Protein AF-A0AAP0IA50-F1 (afdb_monomer_lite)

Structure (mmCIF, N/CA/C/O backbone):
data_AF-A0AAP0IA50-F1
#
_entry.id   AF-A0AAP0IA50-F1
#
loop_
_atom_site.group_PDB
_atom_site.id
_atom_site.type_symbol
_atom_site.label_atom_id
_atom_site.label_alt_id
_atom_site.label_comp_id
_atom_site.label_asym_id
_atom_site.label_entity_id
_atom_site.label_seq_id
_atom_site.pdbx_PDB_ins_code
_atom_site.Cartn_x
_atom_site.Cartn_y
_atom_site.Cartn_z
_atom_site.occupancy
_atom_site.B_iso_or_equiv
_atom_site.auth_seq_id
_atom_site.auth_comp_id
_atom_site.auth_asym_id
_atom_site.auth_atom_id
_atom_site.pdbx_PDB_model_num
ATOM 1 N N . MET A 1 1 ? 3.696 -2.512 23.401 1.00 35.31 1 MET A N 1
ATOM 2 C CA . MET A 1 1 ? 2.647 -2.656 22.369 1.00 35.31 1 MET A CA 1
ATOM 3 C C . MET A 1 1 ? 3.021 -3.856 21.507 1.00 35.31 1 MET A C 1
ATOM 5 O O . MET A 1 1 ? 4.031 -3.794 20.818 1.00 35.31 1 MET A O 1
ATOM 9 N N . GLN A 1 2 ? 2.330 -4.989 21.651 1.00 29.06 2 GLN A N 1
ATOM 10 C CA . GLN A 1 2 ? 2.614 -6.198 20.868 1.00 29.06 2 GLN A CA 1
ATOM 11 C C . GLN A 1 2 ? 1.974 -6.053 19.484 1.00 29.06 2 GLN A C 1
ATOM 13 O O . GLN A 1 2 ? 0.764 -5.878 19.377 1.00 29.06 2 GLN A O 1
ATOM 18 N N . CYS A 1 3 ? 2.788 -6.104 18.428 1.00 36.91 3 CYS A N 1
ATOM 19 C CA . CYS A 1 3 ? 2.286 -6.282 17.071 1.00 36.91 3 CYS A CA 1
ATOM 20 C C . CYS A 1 3 ? 1.785 -7.727 16.967 1.00 36.91 3 CYS A C 1
ATOM 22 O O . CYS A 1 3 ? 2.592 -8.645 16.810 1.00 36.91 3 CYS A O 1
ATOM 24 N N . ASN A 1 4 ? 0.475 -7.938 17.113 1.00 44.03 4 ASN A N 1
ATOM 25 C CA . ASN A 1 4 ? -0.137 -9.219 16.786 1.00 44.03 4 ASN A CA 1
ATOM 26 C C . ASN A 1 4 ? 0.160 -9.502 15.313 1.00 44.03 4 ASN A C 1
ATOM 28 O O . ASN A 1 4 ? -0.281 -8.779 14.423 1.00 44.03 4 ASN A O 1
ATOM 32 N N . THR A 1 5 ? 0.968 -10.530 15.073 1.00 45.69 5 THR A N 1
ATOM 33 C CA . THR A 1 5 ? 1.231 -11.072 13.741 1.00 45.69 5 THR A CA 1
ATOM 34 C C . THR A 1 5 ? -0.029 -11.817 13.311 1.00 45.69 5 THR A C 1
ATOM 36 O O . THR A 1 5 ? -0.127 -13.028 13.468 1.00 45.69 5 THR A O 1
ATOM 39 N N . GLY A 1 6 ? -1.044 -11.058 12.893 1.00 50.06 6 GLY A N 1
ATOM 40 C CA . GLY A 1 6 ? -2.340 -11.589 12.492 1.00 50.06 6 GLY A CA 1
ATOM 41 C C . GLY A 1 6 ? -2.186 -12.583 11.347 1.00 50.06 6 GLY A C 1
ATOM 42 O O . GLY A 1 6 ? -1.492 -12.311 10.366 1.00 50.06 6 GLY A O 1
ATOM 43 N N . ASP A 1 7 ? -2.809 -13.746 11.503 1.00 54.06 7 ASP A N 1
ATOM 44 C CA . ASP A 1 7 ? -3.018 -14.693 10.419 1.00 54.06 7 ASP A CA 1
ATOM 45 C C . ASP A 1 7 ? -4.049 -14.097 9.446 1.00 54.06 7 ASP A C 1
ATOM 47 O O . ASP A 1 7 ? -5.166 -13.769 9.840 1.00 54.06 7 ASP A O 1
ATOM 51 N N . CYS A 1 8 ? -3.665 -13.920 8.182 1.00 57.78 8 CYS A N 1
ATOM 52 C CA . CYS A 1 8 ? -4.517 -13.358 7.125 1.00 57.78 8 CYS A CA 1
ATOM 53 C C . CYS A 1 8 ? -5.330 -14.434 6.398 1.00 57.78 8 CYS A C 1
ATOM 55 O O . CYS A 1 8 ? -5.610 -14.318 5.206 1.00 57.78 8 CYS A O 1
ATOM 57 N N . SER A 1 9 ? -5.659 -15.516 7.100 1.00 58.84 9 SER A N 1
ATOM 58 C CA . SER A 1 9 ? -6.441 -16.635 6.576 1.00 58.84 9 SER A CA 1
ATOM 59 C C . SER A 1 9 ? -7.911 -16.275 6.345 1.00 58.84 9 SER A C 1
ATOM 61 O O . SER A 1 9 ? -8.600 -16.961 5.588 1.00 58.84 9 SER A O 1
ATOM 63 N N . ASP A 1 10 ? -8.384 -15.176 6.935 1.00 58.69 10 ASP A N 1
ATOM 64 C CA . ASP A 1 10 ? -9.733 -14.671 6.726 1.00 58.69 10 ASP A CA 1
ATOM 65 C C . ASP A 1 10 ? -9.825 -13.906 5.391 1.00 58.69 10 ASP A C 1
ATOM 67 O O . ASP A 1 10 ? -9.219 -12.849 5.215 1.00 58.69 10 ASP A O 1
ATOM 71 N N . LEU A 1 11 ? -10.602 -14.431 4.434 1.00 53.47 11 LEU A N 1
ATOM 72 C CA . LEU A 1 11 ? -10.742 -13.910 3.057 1.00 53.47 11 LEU A CA 1
ATOM 73 C C . LEU A 1 11 ? -11.235 -12.453 2.971 1.00 53.47 11 LEU A C 1
ATOM 75 O O . LEU A 1 11 ? -11.217 -11.858 1.895 1.00 53.47 11 LEU A O 1
ATOM 79 N N . ARG A 1 12 ? -11.707 -11.890 4.085 1.00 60.62 12 ARG A N 1
ATOM 80 C CA . ARG A 1 12 ? -12.194 -10.508 4.194 1.00 60.62 12 ARG A CA 1
ATOM 81 C C . ARG A 1 12 ? -11.133 -9.531 4.704 1.00 60.62 12 ARG A C 1
ATOM 83 O O . ARG A 1 12 ? -11.422 -8.347 4.834 1.00 60.62 12 ARG A O 1
ATOM 90 N N . MET A 1 13 ? -9.924 -10.006 4.999 1.00 69.56 13 MET A N 1
ATOM 91 C CA . MET A 1 13 ? -8.863 -9.207 5.602 1.00 69.56 13 MET A CA 1
ATOM 92 C C . MET A 1 13 ? -7.843 -8.767 4.547 1.00 69.56 13 MET A C 1
ATOM 94 O O . MET A 1 13 ? -7.269 -9.592 3.836 1.00 69.56 13 MET A O 1
ATOM 98 N N . SER A 1 14 ? -7.602 -7.457 4.437 1.00 78.81 14 SER A N 1
ATOM 99 C CA . SER A 1 14 ? -6.547 -6.929 3.566 1.00 78.81 14 SER A CA 1
ATOM 100 C C . SER A 1 14 ? -5.218 -6.923 4.318 1.00 78.81 14 SER A C 1
ATOM 102 O O . SER A 1 14 ? -5.146 -6.420 5.439 1.00 78.81 14 SER A O 1
ATOM 104 N N . CYS A 1 15 ? -4.152 -7.452 3.712 1.00 86.12 15 CYS A N 1
ATOM 105 C CA . CYS A 1 15 ? -2.855 -7.606 4.376 1.00 86.12 15 CYS A CA 1
ATOM 106 C C . CYS A 1 15 ? -1.688 -7.115 3.524 1.00 86.12 15 CYS A C 1
ATOM 108 O O . CYS A 1 15 ? -1.680 -7.272 2.304 1.00 86.12 15 CYS A O 1
ATOM 110 N N . SER A 1 16 ? -0.682 -6.529 4.175 1.00 89.44 16 SER A N 1
ATOM 111 C CA . SER A 1 16 ? 0.506 -5.990 3.511 1.00 89.44 16 SER A CA 1
ATOM 112 C C . SER A 1 16 ? 1.736 -6.039 4.423 1.00 89.44 16 SER A C 1
ATOM 114 O O . SER A 1 16 ? 1.621 -5.963 5.644 1.00 89.44 16 SER A O 1
ATOM 116 N N . ASP A 1 17 ? 2.931 -6.155 3.840 1.00 91.62 17 ASP A N 1
ATOM 117 C CA . ASP A 1 17 ? 4.212 -6.008 4.548 1.00 91.62 17 ASP A CA 1
ATOM 118 C C . ASP A 1 17 ? 4.787 -4.580 4.466 1.00 91.62 17 ASP A C 1
ATOM 120 O O . ASP A 1 17 ? 5.872 -4.308 4.985 1.00 91.62 17 ASP A O 1
ATOM 124 N N . ALA A 1 18 ? 4.057 -3.642 3.853 1.00 92.31 18 ALA A N 1
ATOM 125 C CA . ALA A 1 18 ? 4.456 -2.245 3.689 1.00 92.31 18 ALA A CA 1
ATOM 126 C C . ALA A 1 18 ? 4.079 -1.391 4.914 1.00 92.31 18 ALA A C 1
ATOM 128 O O . ALA A 1 18 ? 3.151 -0.586 4.860 1.00 92.31 18 ALA A O 1
ATOM 129 N N . LYS A 1 19 ? 4.813 -1.562 6.021 1.00 90.62 19 LYS A N 1
ATOM 130 C CA . LYS A 1 19 ? 4.518 -0.932 7.323 1.00 90.62 19 LYS A CA 1
ATOM 131 C C . LYS A 1 19 ? 4.185 0.568 7.239 1.00 90.62 19 LYS A C 1
ATOM 133 O O . LYS A 1 19 ? 3.139 0.965 7.731 1.00 90.62 19 LYS A O 1
ATOM 138 N N . THR A 1 20 ? 5.017 1.370 6.574 1.00 91.00 20 THR A N 1
ATOM 139 C CA . THR A 1 20 ? 4.824 2.830 6.475 1.00 91.00 20 THR A CA 1
ATOM 140 C C . THR A 1 20 ? 3.519 3.209 5.772 1.00 91.00 20 THR A C 1
ATOM 142 O O . THR A 1 20 ? 2.823 4.115 6.211 1.00 91.00 20 THR A O 1
ATOM 145 N N . MET A 1 21 ? 3.145 2.487 4.711 1.00 91.12 21 MET A N 1
AT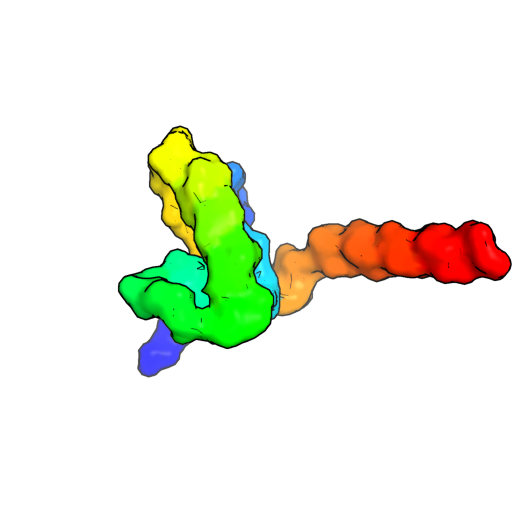OM 146 C CA . MET A 1 21 ? 1.882 2.727 4.005 1.00 91.12 21 MET A CA 1
ATOM 147 C C . MET A 1 21 ? 0.676 2.347 4.871 1.00 91.12 21 MET A C 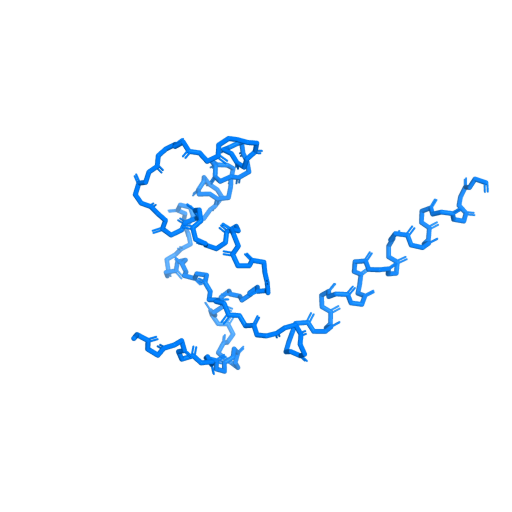1
ATOM 149 O O . MET A 1 21 ? -0.342 3.027 4.856 1.00 91.12 21 MET A O 1
ATOM 153 N N . ILE A 1 22 ? 0.786 1.263 5.642 1.00 89.94 22 ILE A N 1
ATOM 154 C CA . ILE A 1 22 ? -0.279 0.826 6.554 1.00 89.94 22 ILE A CA 1
ATOM 155 C C . ILE A 1 22 ? -0.489 1.859 7.660 1.00 89.94 22 ILE A C 1
ATOM 157 O O . ILE A 1 22 ? -1.626 2.213 7.957 1.00 89.94 22 ILE A O 1
ATOM 161 N N . GLU A 1 23 ? 0.599 2.357 8.248 1.00 89.38 23 GLU A N 1
ATOM 162 C CA . GLU A 1 23 ? 0.548 3.424 9.249 1.00 89.38 23 GLU A CA 1
ATOM 163 C C . GLU A 1 23 ? -0.106 4.685 8.673 1.00 89.38 23 GLU A C 1
ATOM 165 O O . GLU A 1 23 ? -0.986 5.242 9.319 1.00 89.38 23 GLU A O 1
ATOM 170 N N . ALA A 1 24 ? 0.230 5.067 7.438 1.00 90.75 24 ALA A N 1
ATOM 171 C CA . ALA A 1 24 ? -0.386 6.201 6.752 1.00 90.75 24 ALA A CA 1
ATOM 172 C C . ALA A 1 24 ? -1.891 6.009 6.488 1.00 90.75 24 ALA A C 1
ATOM 174 O O . ALA A 1 24 ? -2.704 6.887 6.754 1.00 90.75 24 ALA A O 1
ATOM 175 N N . LEU A 1 25 ? -2.302 4.831 6.013 1.00 88.25 25 LEU A N 1
ATOM 176 C CA . LEU A 1 25 ? -3.714 4.542 5.743 1.00 88.25 25 LEU A CA 1
ATOM 177 C C . LEU A 1 25 ? -4.567 4.515 7.014 1.00 88.25 25 LEU A C 1
ATOM 179 O O . LEU A 1 25 ? -5.721 4.949 6.970 1.00 88.25 25 LEU A O 1
ATOM 183 N N . ASN A 1 26 ? -3.992 4.054 8.126 1.00 85.44 26 ASN A N 1
ATOM 184 C CA . ASN A 1 26 ? -4.656 3.954 9.425 1.00 85.44 26 ASN A CA 1
ATOM 185 C C . ASN A 1 26 ? -4.534 5.227 10.284 1.00 85.44 26 ASN A C 1
ATOM 187 O O . ASN A 1 26 ? -5.165 5.298 11.340 1.00 85.44 26 ASN A O 1
ATOM 191 N N . SER A 1 27 ? -3.728 6.212 9.881 1.00 85.81 27 SER A N 1
ATOM 192 C CA . SER A 1 27 ? -3.590 7.478 10.609 1.00 85.81 27 SER A CA 1
ATOM 193 C C . SER A 1 27 ? -4.859 8.335 10.464 1.00 85.81 27 SER A C 1
ATOM 195 O O . SER A 1 27 ? -5.601 8.216 9.490 1.00 85.81 27 SER A O 1
ATOM 197 N N . ALA A 1 28 ? -5.105 9.244 11.406 1.00 77.12 28 ALA A N 1
ATOM 198 C CA . ALA A 1 28 ? -6.097 10.310 11.217 1.00 77.12 28 ALA A CA 1
ATOM 199 C C . ALA A 1 28 ? -5.518 11.522 10.462 1.00 77.12 28 ALA A C 1
ATOM 201 O O . ALA A 1 28 ? -6.258 12.441 10.111 1.00 77.12 28 ALA A O 1
ATOM 202 N N . ASP A 1 29 ? -4.205 11.523 10.234 1.00 79.56 29 ASP A N 1
ATOM 203 C CA . ASP A 1 29 ? -3.483 12.640 9.650 1.00 79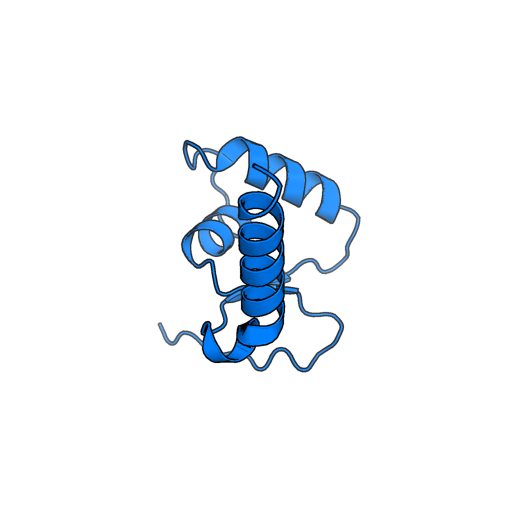.56 29 ASP A CA 1
ATOM 204 C C . ASP A 1 29 ? -3.764 12.732 8.144 1.00 79.56 29 ASP A C 1
ATOM 206 O O . ASP A 1 29 ? -4.230 11.784 7.501 1.00 79.56 29 ASP A O 1
ATOM 210 N N . MET A 1 30 ? -3.523 13.916 7.582 1.00 67.94 30 MET A N 1
ATOM 211 C CA . MET A 1 30 ? -3.683 14.194 6.149 1.00 67.94 30 MET A CA 1
ATOM 212 C C . MET A 1 30 ? -2.349 14.458 5.445 1.00 67.94 30 MET A C 1
ATOM 214 O O . MET A 1 30 ? -2.352 14.638 4.234 1.00 67.94 30 MET A O 1
ATOM 218 N N . GLU A 1 31 ? -1.235 14.461 6.186 1.00 84.94 31 GLU A N 1
ATOM 219 C CA . GLU A 1 31 ? 0.097 14.784 5.671 1.00 84.94 31 GLU A CA 1
ATOM 220 C C . GLU A 1 31 ? 1.084 13.642 5.944 1.00 84.94 31 GLU A C 1
ATOM 222 O O . GLU A 1 31 ? 1.484 13.381 7.078 1.00 84.94 31 GLU A O 1
ATOM 227 N N . HIS A 1 32 ? 1.487 12.964 4.875 1.00 88.44 32 HIS A N 1
ATOM 228 C CA . HIS A 1 32 ? 2.408 11.823 4.849 1.00 88.44 32 HIS A CA 1
ATOM 229 C C . HIS A 1 32 ? 3.492 12.015 3.780 1.00 88.44 32 HIS A C 1
ATOM 231 O O . HIS A 1 32 ? 4.238 11.082 3.463 1.00 88.44 32 HIS A O 1
ATOM 237 N N . GLY A 1 33 ? 3.569 13.216 3.199 1.00 90.00 33 GLY A N 1
ATOM 238 C CA . GLY A 1 33 ? 4.508 13.574 2.145 1.00 90.00 33 GLY A CA 1
ATOM 239 C C . GLY A 1 33 ? 4.156 12.876 0.836 1.00 90.00 33 GLY A C 1
ATOM 240 O O . GLY A 1 33 ? 3.011 12.889 0.391 1.00 90.00 33 GLY A O 1
ATOM 241 N N . ASP A 1 34 ? 5.135 12.209 0.228 1.00 92.50 34 ASP A N 1
ATOM 242 C CA . ASP A 1 34 ? 4.972 11.549 -1.076 1.00 92.50 34 ASP A CA 1
ATOM 243 C C . ASP A 1 34 ? 3.906 10.435 -1.086 1.00 92.50 34 ASP A C 1
ATOM 245 O O . ASP A 1 34 ? 3.515 9.952 -2.150 1.00 92.50 34 ASP A O 1
ATOM 249 N N . LEU A 1 35 ? 3.432 10.004 0.088 1.00 92.25 35 LEU A N 1
ATOM 250 C CA . LEU A 1 35 ? 2.391 8.986 0.220 1.00 92.25 35 LEU A CA 1
ATOM 251 C C . LEU A 1 35 ? 0.967 9.545 0.088 1.00 92.25 35 LEU A C 1
ATOM 253 O O . LEU A 1 35 ? 0.057 8.767 -0.204 1.00 92.25 35 LEU A O 1
ATOM 257 N N . ASP A 1 36 ? 0.762 10.854 0.258 1.00 91.62 36 ASP A N 1
ATOM 258 C CA . ASP A 1 36 ? -0.573 11.467 0.334 1.00 91.62 36 ASP A CA 1
ATOM 259 C C . ASP A 1 36 ? -1.478 11.171 -0.874 1.00 91.62 36 ASP A C 1
ATOM 261 O O . ASP A 1 36 ? -2.634 10.786 -0.659 1.00 91.62 36 ASP A O 1
ATOM 265 N N . PRO A 1 37 ? -0.996 11.237 -2.135 1.00 92.56 37 PRO A N 1
ATOM 266 C CA . PRO A 1 37 ? -1.827 10.903 -3.292 1.00 92.56 37 PRO A CA 1
ATOM 267 C C . PRO A 1 37 ? -2.328 9.453 -3.247 1.00 92.56 37 PRO A C 1
ATOM 269 O O . PRO A 1 37 ? -3.497 9.179 -3.510 1.00 92.56 37 PRO A O 1
ATOM 272 N N . PHE A 1 38 ? -1.462 8.520 -2.841 1.00 91.81 38 PHE A N 1
ATOM 273 C CA . PHE A 1 38 ? -1.801 7.100 -2.765 1.00 91.81 38 PHE A CA 1
ATOM 274 C C . PHE A 1 38 ? -2.767 6.808 -1.614 1.00 91.81 38 PHE A C 1
ATOM 276 O O . PHE A 1 38 ? -3.691 6.01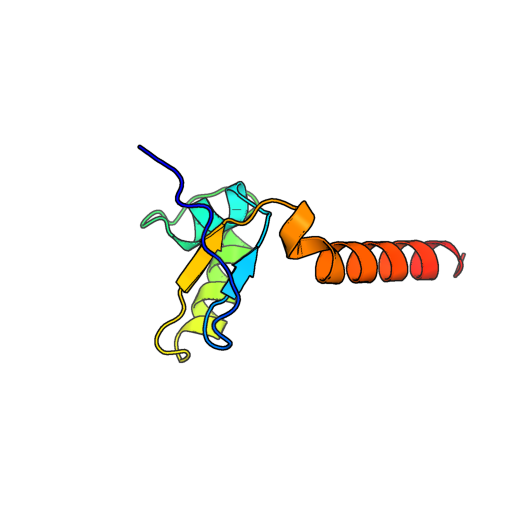1 -1.773 1.00 91.81 38 PHE A O 1
ATOM 283 N N . VAL A 1 39 ? -2.579 7.461 -0.464 1.00 90.19 39 VAL A N 1
ATOM 284 C CA . VAL A 1 39 ? -3.481 7.344 0.691 1.00 90.19 39 VAL A CA 1
ATOM 285 C C . VAL A 1 39 ? -4.879 7.842 0.326 1.00 90.19 39 VAL A C 1
ATOM 287 O O . VAL A 1 39 ? -5.864 7.157 0.613 1.00 90.19 39 VAL A O 1
ATOM 290 N N . PHE A 1 40 ? -4.975 8.993 -0.345 1.00 90.06 40 PHE A N 1
ATOM 291 C CA . PHE A 1 40 ? -6.243 9.549 -0.817 1.00 90.06 40 PHE A CA 1
ATOM 292 C C . PHE A 1 40 ? -6.959 8.603 -1.788 1.00 90.06 40 PHE A C 1
ATOM 294 O O . PHE A 1 40 ? -8.139 8.297 -1.592 1.00 90.06 40 PHE A O 1
ATOM 301 N N . ASP A 1 41 ? -6.248 8.090 -2.792 1.00 91.38 41 ASP A N 1
ATOM 302 C CA . ASP A 1 41 ? -6.814 7.180 -3.790 1.00 91.38 41 ASP A CA 1
ATOM 303 C C . ASP A 1 41 ? -7.313 5.875 -3.159 1.00 91.38 41 ASP A C 1
ATOM 305 O O . ASP A 1 41 ? -8.438 5.443 -3.422 1.00 91.38 41 ASP A O 1
ATOM 309 N N . ILE A 1 42 ? -6.519 5.266 -2.272 1.00 89.19 42 ILE A N 1
ATOM 310 C CA . ILE A 1 42 ? -6.897 4.024 -1.589 1.00 89.19 42 ILE A CA 1
ATOM 311 C C . ILE A 1 42 ? -8.120 4.249 -0.695 1.00 89.19 42 ILE A C 1
ATOM 313 O O . ILE A 1 42 ? -9.056 3.453 -0.751 1.00 89.19 42 ILE A O 1
ATOM 317 N N . ARG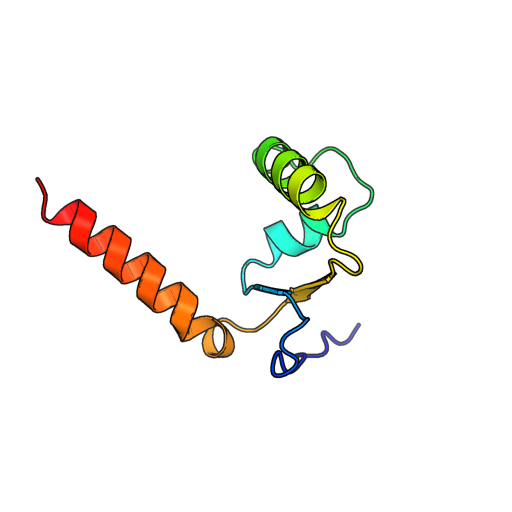 A 1 43 ? -8.165 5.336 0.089 1.00 86.69 43 ARG A N 1
ATOM 318 C CA . ARG A 1 43 ? -9.333 5.669 0.927 1.00 86.69 43 ARG A CA 1
ATOM 319 C C . ARG A 1 43 ? -10.586 5.901 0.085 1.00 86.69 43 ARG A C 1
ATOM 321 O O . ARG A 1 43 ? -11.658 5.413 0.434 1.00 86.69 43 ARG A O 1
ATOM 328 N N . ASN A 1 44 ? -10.458 6.587 -1.050 1.00 88.81 44 ASN A N 1
ATOM 329 C CA . ASN A 1 44 ? -11.575 6.806 -1.969 1.00 88.81 44 ASN A CA 1
ATOM 330 C C . ASN A 1 44 ? -12.085 5.522 -2.621 1.00 88.81 44 ASN A C 1
ATOM 332 O O . ASN A 1 44 ? -13.293 5.391 -2.824 1.00 88.81 44 ASN A O 1
ATOM 336 N N . LEU A 1 45 ? -11.195 4.585 -2.950 1.00 87.69 45 LEU A N 1
ATOM 337 C CA . LEU A 1 45 ? -11.572 3.261 -3.447 1.00 87.69 45 LEU A CA 1
ATOM 338 C C . LEU A 1 45 ? -12.260 2.440 -2.350 1.00 87.69 45 LEU A C 1
ATOM 340 O O . LEU A 1 45 ? -13.304 1.833 -2.589 1.00 87.69 45 LEU A O 1
ATOM 344 N N . ALA A 1 46 ? -11.706 2.472 -1.140 1.00 84.94 46 ALA A N 1
ATOM 345 C CA . ALA A 1 46 ? -12.173 1.700 0.003 1.00 84.94 46 ALA A CA 1
ATOM 346 C C . ALA A 1 46 ? -13.435 2.264 0.674 1.00 84.94 46 ALA A C 1
ATOM 348 O O . ALA A 1 46 ? -14.040 1.567 1.481 1.00 84.94 46 ALA A O 1
ATOM 349 N N . LYS A 1 47 ? -13.885 3.482 0.334 1.00 83.50 47 LYS A N 1
ATOM 350 C CA . LYS A 1 47 ? -15.047 4.140 0.969 1.00 83.50 47 LYS A CA 1
ATOM 351 C C . LYS A 1 47 ? -16.343 3.316 0.947 1.00 83.50 47 LYS A C 1
ATOM 353 O O . LYS A 1 47 ? -17.228 3.553 1.758 1.00 83.50 47 LYS A O 1
ATOM 358 N N . ASN A 1 48 ? -16.460 2.385 -0.002 1.00 81.75 48 ASN A N 1
ATOM 359 C CA . ASN A 1 48 ? -17.622 1.511 -0.178 1.00 81.75 48 ASN A CA 1
ATOM 360 C C . ASN A 1 48 ? -17.358 0.061 0.269 1.00 81.75 48 ASN A C 1
ATOM 362 O O . ASN A 1 48 ? -18.198 -0.810 0.050 1.00 81.75 48 ASN A O 1
ATOM 366 N N . TRP A 1 49 ? -16.179 -0.228 0.820 1.00 78.38 49 TRP A N 1
ATOM 367 C CA . TRP A 1 49 ? -15.804 -1.548 1.313 1.00 78.38 49 TRP A CA 1
ATOM 368 C C . TRP A 1 49 ? -15.944 -1.541 2.829 1.00 78.38 49 TRP A C 1
ATOM 370 O O . TRP A 1 49 ? -15.096 -0.990 3.525 1.00 78.38 49 TRP A O 1
ATOM 380 N N . ASP A 1 50 ? -17.022 -2.130 3.342 1.00 66.00 50 ASP A N 1
ATOM 381 C CA . ASP A 1 50 ? -17.241 -2.222 4.784 1.00 66.00 50 ASP A CA 1
ATOM 382 C C . ASP A 1 50 ? -17.061 -3.670 5.286 1.00 66.00 50 ASP A C 1
ATOM 384 O O . ASP A 1 50 ? -17.794 -4.555 4.823 1.00 66.00 50 ASP A O 1
ATOM 388 N N . PRO A 1 51 ? -16.117 -3.950 6.213 1.00 68.12 51 PRO A N 1
ATOM 389 C CA . PRO A 1 51 ? -15.055 -3.069 6.723 1.00 68.12 51 PRO A CA 1
ATOM 390 C C . PRO A 1 51 ? -13.741 -3.167 5.923 1.00 68.12 51 PRO A C 1
ATOM 392 O O . PRO A 1 51 ? -13.197 -4.256 5.728 1.00 68.12 51 PRO A O 1
ATOM 395 N N . PHE A 1 52 ? -13.170 -2.022 5.528 1.00 73.50 52 PHE A N 1
ATOM 396 C CA . PHE A 1 52 ? -11.785 -1.940 5.053 1.00 73.50 52 PHE A CA 1
ATOM 397 C C . PHE A 1 52 ? -10.834 -1.811 6.243 1.00 73.50 52 PHE A C 1
ATOM 399 O O . PHE A 1 52 ? -10.763 -0.767 6.889 1.00 73.50 52 PHE A O 1
ATOM 406 N N . ASN A 1 53 ? -10.089 -2.879 6.523 1.00 73.06 53 ASN A N 1
ATOM 407 C CA . ASN A 1 53 ? -9.032 -2.874 7.525 1.00 73.06 53 ASN A CA 1
ATOM 408 C C . ASN A 1 53 ? -7.762 -3.490 6.933 1.00 73.06 53 ASN A C 1
ATOM 410 O O . ASN A 1 53 ? -7.795 -4.606 6.402 1.00 73.06 53 ASN A O 1
ATOM 414 N N . LEU A 1 54 ? -6.658 -2.741 6.984 1.00 82.12 54 LEU A N 1
ATOM 415 C CA . LEU A 1 54 ? -5.375 -3.155 6.429 1.00 82.12 54 LEU A CA 1
ATOM 416 C C . LEU A 1 54 ? -4.427 -3.566 7.557 1.00 82.12 54 LEU A C 1
ATOM 418 O O . LEU A 1 54 ? -4.042 -2.756 8.401 1.00 82.12 54 LEU A O 1
ATOM 422 N N . HIS A 1 55 ? -4.020 -4.833 7.541 1.00 83.94 55 HIS A N 1
ATOM 423 C CA . HIS A 1 55 ? -3.199 -5.432 8.583 1.00 83.94 55 HIS A CA 1
ATOM 424 C C . HIS A 1 55 ? -1.750 -5.604 8.138 1.00 83.94 55 HIS A C 1
ATOM 426 O O . HIS A 1 55 ? -1.451 -6.048 7.025 1.00 83.94 55 HIS A O 1
ATOM 432 N N . PHE A 1 56 ? -0.832 -5.286 9.049 1.00 88.06 56 PHE A N 1
ATOM 433 C CA . PHE A 1 56 ? 0.582 -5.561 8.846 1.00 88.06 56 PHE A CA 1
ATOM 434 C C . PHE A 1 56 ? 0.879 -7.051 8.999 1.00 88.06 56 PHE A C 1
ATOM 436 O O . PHE A 1 56 ? 0.557 -7.663 10.018 1.00 88.06 56 PHE A O 1
ATOM 443 N N . VAL A 1 57 ? 1.585 -7.604 8.016 1.00 88.44 57 VAL A N 1
ATOM 444 C CA . VAL A 1 57 ? 2.161 -8.946 8.067 1.00 88.44 57 VAL A CA 1
ATOM 445 C C . VAL A 1 57 ? 3.648 -8.928 7.762 1.00 88.44 57 VAL A C 1
ATOM 447 O O . VAL A 1 57 ? 4.169 -8.072 7.053 1.00 88.44 57 VAL A O 1
ATOM 450 N N . LEU A 1 58 ? 4.359 -9.935 8.262 1.00 88.94 58 LEU A N 1
ATOM 451 C CA . LEU A 1 58 ? 5.745 -10.153 7.868 1.00 88.94 58 LEU A CA 1
ATOM 452 C C . LEU A 1 58 ? 5.814 -10.553 6.389 1.00 88.94 58 LEU A C 1
ATOM 454 O O . LEU A 1 58 ? 5.012 -11.363 5.931 1.00 88.94 58 LEU A O 1
ATOM 458 N N . ARG A 1 59 ? 6.845 -10.093 5.669 1.00 87.50 59 ARG A N 1
ATOM 459 C CA . ARG A 1 59 ? 7.067 -10.408 4.243 1.00 87.50 59 ARG A CA 1
ATOM 460 C C . ARG A 1 59 ? 6.956 -11.894 3.905 1.00 87.50 59 ARG A C 1
ATOM 462 O O . ARG A 1 59 ? 6.415 -12.236 2.861 1.00 87.50 59 ARG A O 1
ATOM 469 N N . LYS A 1 60 ? 7.409 -12.777 4.805 1.00 89.38 60 LYS A N 1
ATOM 470 C CA . LYS A 1 60 ? 7.306 -14.240 4.646 1.00 89.38 60 LYS A CA 1
ATOM 471 C C . LYS A 1 60 ? 5.863 -14.734 4.433 1.00 89.38 60 LYS A C 1
ATOM 473 O O . LYS A 1 60 ? 5.675 -15.778 3.823 1.00 89.38 60 LYS A O 1
ATOM 478 N N . LEU A 1 61 ? 4.869 -13.985 4.914 1.00 86.31 61 LEU A N 1
ATOM 479 C CA . LEU A 1 61 ? 3.439 -14.260 4.745 1.00 86.31 61 LEU A CA 1
ATOM 480 C C . LEU A 1 61 ? 2.858 -13.570 3.496 1.00 86.31 61 LEU A C 1
ATOM 482 O O . LEU A 1 61 ? 1.864 -14.036 2.955 1.00 86.31 61 LEU A O 1
ATOM 486 N N . ASN A 1 62 ? 3.513 -12.522 2.980 1.00 88.44 62 ASN A N 1
ATOM 487 C CA . ASN A 1 62 ? 3.138 -11.813 1.749 1.00 88.44 62 ASN A CA 1
ATOM 488 C C . ASN A 1 62 ? 3.970 -12.247 0.516 1.00 88.44 62 ASN A C 1
ATOM 490 O O . ASN A 1 62 ? 4.107 -11.517 -0.470 1.00 88.44 62 ASN A O 1
ATOM 494 N N . MET A 1 63 ? 4.564 -13.449 0.554 1.00 89.12 63 MET A N 1
ATOM 495 C CA . MET A 1 63 ? 5.520 -13.904 -0.468 1.00 89.12 63 MET A CA 1
ATOM 496 C C . MET A 1 63 ? 4.909 -14.044 -1.861 1.00 89.12 63 MET A C 1
ATOM 498 O O . MET A 1 63 ? 5.606 -13.835 -2.853 1.00 89.12 63 MET A O 1
ATOM 502 N N . LYS A 1 64 ? 3.613 -14.367 -1.956 1.00 89.69 64 LYS A N 1
ATOM 503 C CA . LYS A 1 64 ? 2.920 -14.479 -3.244 1.00 89.69 64 LYS A CA 1
ATOM 504 C C . LYS A 1 64 ? 2.855 -13.126 -3.954 1.00 89.69 64 LYS A C 1
ATOM 506 O O . LYS A 1 64 ? 3.277 -13.035 -5.104 1.00 89.69 64 LYS A O 1
ATOM 511 N N . ALA A 1 65 ? 2.401 -12.075 -3.266 1.00 90.12 65 ALA A N 1
ATOM 512 C CA . ALA A 1 65 ? 2.367 -10.724 -3.827 1.00 90.12 65 ALA A CA 1
ATOM 513 C C . ALA A 1 65 ? 3.781 -10.221 -4.154 1.00 90.12 65 ALA A C 1
ATOM 515 O O . ALA A 1 65 ? 4.018 -9.701 -5.242 1.00 90.12 65 ALA A O 1
ATOM 516 N N . HIS A 1 66 ? 4.746 -10.466 -3.260 1.00 91.81 66 HIS A N 1
ATOM 517 C CA . HIS A 1 66 ? 6.147 -10.113 -3.489 1.00 91.81 66 HIS A CA 1
ATOM 518 C C . HIS A 1 66 ? 6.731 -10.788 -4.744 1.00 91.81 66 HIS A C 1
ATOM 520 O O . HIS A 1 66 ? 7.387 -10.136 -5.557 1.00 91.81 66 HIS A O 1
ATOM 526 N N . SER A 1 67 ? 6.486 -12.089 -4.925 1.00 92.94 67 SER A N 1
ATOM 527 C CA . SER A 1 67 ? 6.966 -12.848 -6.084 1.00 92.94 67 SER A CA 1
ATOM 528 C C . SER A 1 67 ? 6.347 -12.348 -7.390 1.00 92.94 67 SER A C 1
ATOM 530 O O . SER A 1 67 ? 7.074 -12.157 -8.365 1.00 92.94 67 SER A O 1
ATOM 532 N N . LEU A 1 68 ? 5.040 -12.061 -7.396 1.00 93.56 68 LEU A N 1
ATOM 533 C CA . LEU A 1 68 ? 4.349 -11.494 -8.558 1.00 93.56 68 LEU A CA 1
ATOM 534 C C . LEU A 1 68 ? 4.913 -10.119 -8.936 1.00 93.56 68 LEU A C 1
ATOM 536 O O . LEU A 1 68 ? 5.231 -9.893 -10.103 1.00 93.56 68 LEU A O 1
ATOM 540 N N . ALA A 1 69 ? 5.121 -9.237 -7.955 1.00 92.25 69 ALA A N 1
ATOM 541 C CA . ALA A 1 69 ? 5.714 -7.922 -8.187 1.00 92.25 69 ALA A CA 1
ATOM 542 C C . ALA A 1 69 ? 7.141 -8.025 -8.756 1.00 92.25 69 ALA A C 1
ATOM 544 O O . ALA A 1 69 ? 7.481 -7.336 -9.717 1.00 92.25 69 ALA A O 1
ATOM 545 N N . ARG A 1 70 ? 7.975 -8.929 -8.217 1.00 92.56 70 ARG A N 1
ATOM 546 C CA . ARG A 1 70 ? 9.330 -9.168 -8.74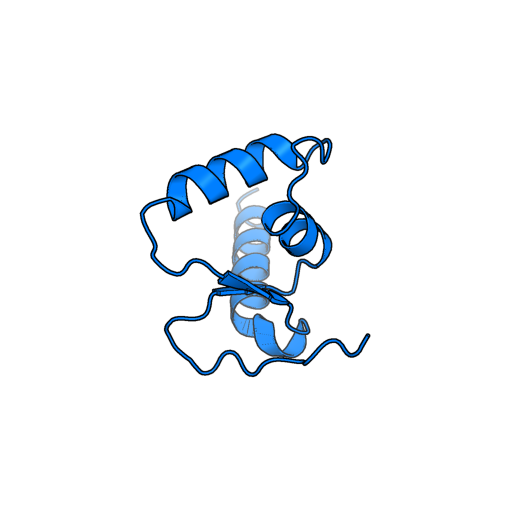6 1.00 92.56 70 ARG A CA 1
ATOM 547 C C . ARG A 1 70 ? 9.320 -9.731 -10.161 1.00 92.56 70 ARG A C 1
ATOM 549 O O . ARG A 1 70 ? 10.153 -9.322 -10.964 1.00 92.56 70 ARG A O 1
ATOM 556 N N . LYS A 1 71 ? 8.403 -10.651 -10.464 1.00 93.88 71 LYS A N 1
ATOM 557 C CA . LYS A 1 71 ? 8.269 -11.224 -11.806 1.00 93.88 71 LYS A CA 1
ATOM 558 C C . LYS A 1 71 ? 7.906 -10.143 -12.825 1.00 93.88 71 LYS A C 1
ATOM 560 O O . LYS A 1 71 ? 8.582 -10.040 -13.839 1.00 93.88 71 LYS A O 1
ATOM 565 N N . ALA A 1 72 ? 6.937 -9.286 -12.505 1.00 92.81 72 ALA A N 1
ATOM 566 C CA . ALA A 1 72 ? 6.543 -8.175 -13.370 1.00 92.81 72 ALA A CA 1
ATOM 567 C C . ALA A 1 72 ? 7.686 -7.169 -13.605 1.00 92.81 72 ALA A C 1
ATOM 569 O O . ALA A 1 72 ? 7.885 -6.705 -14.727 1.00 92.81 72 ALA A O 1
ATOM 570 N N . LEU A 1 73 ? 8.475 -6.858 -12.568 1.00 91.31 73 LEU A N 1
ATOM 571 C CA . LEU A 1 73 ? 9.671 -6.019 -12.711 1.00 91.31 73 LEU A CA 1
ATOM 572 C C . LEU A 1 73 ? 10.700 -6.656 -13.652 1.00 91.31 73 LEU A C 1
ATOM 574 O O . LEU A 1 73 ? 11.216 -5.979 -14.533 1.00 91.31 73 LEU A O 1
ATOM 578 N N . PHE A 1 74 ? 10.967 -7.954 -13.488 1.00 86.12 74 PHE A N 1
ATOM 579 C CA . PHE A 1 74 ? 11.928 -8.680 -14.315 1.00 86.12 74 PHE A CA 1
ATOM 580 C C . PHE A 1 74 ? 11.476 -8.795 -15.777 1.00 86.12 74 PHE A C 1
ATOM 582 O O . PHE A 1 74 ? 12.273 -8.584 -16.684 1.00 86.12 74 PHE A O 1
ATOM 589 N N . GLU A 1 75 ? 10.196 -9.075 -16.021 1.00 81.62 75 GLU A N 1
ATOM 590 C CA . GLU A 1 75 ? 9.624 -9.110 -17.372 1.00 81.62 75 GLU A CA 1
ATOM 591 C C . GLU A 1 75 ? 9.720 -7.745 -18.059 1.00 81.62 75 GLU A C 1
ATOM 593 O O . GLU A 1 75 ? 10.110 -7.678 -19.221 1.00 81.62 75 GLU A O 1
ATOM 598 N N . ARG A 1 76 ? 9.474 -6.647 -17.333 1.00 72.31 76 ARG A N 1
ATOM 599 C CA . ARG A 1 76 ? 9.657 -5.289 -17.863 1.00 72.31 76 ARG A CA 1
ATOM 600 C C . ARG A 1 76 ? 11.116 -4.992 -18.223 1.00 72.31 76 ARG A C 1
ATOM 602 O O . ARG A 1 76 ? 11.362 -4.305 -19.210 1.00 72.31 76 ARG A O 1
ATOM 609 N N . SER A 1 77 ? 12.072 -5.492 -17.442 1.00 67.44 77 SER A N 1
ATOM 610 C CA . SER A 1 77 ? 13.505 -5.324 -17.717 1.00 67.44 77 SER A CA 1
ATOM 611 C C . SER A 1 77 ? 13.991 -6.097 -18.947 1.00 67.44 77 SER A C 1
ATOM 613 O O . SER A 1 77 ? 15.021 -5.725 -19.491 1.00 67.44 77 SER A O 1
ATOM 615 N N . ASN A 1 78 ? 13.262 -7.123 -19.398 1.00 60.94 78 ASN A N 1
ATOM 616 C CA . ASN A 1 78 ? 13.604 -7.919 -20.585 1.00 60.94 78 ASN A CA 1
ATOM 617 C C . ASN A 1 78 ? 12.945 -7.409 -21.883 1.00 60.94 78 ASN A C 1
ATOM 619 O O . ASN A 1 78 ? 13.117 -8.021 -22.934 1.00 60.94 78 ASN A O 1
ATOM 623 N N . CYS A 1 79 ? 12.174 -6.319 -21.819 1.00 53.78 79 CYS A N 1
ATOM 624 C CA . CYS A 1 79 ? 11.568 -5.666 -22.986 1.00 53.78 79 CYS A CA 1
ATOM 625 C C . CYS A 1 79 ? 12.435 -4.527 -23.565 1.00 53.78 79 CYS A C 1
ATOM 627 O O . CYS A 1 79 ? 11.938 -3.763 -24.395 1.00 53.78 79 CYS A O 1
ATOM 629 N N . TYR A 1 80 ? 13.692 -4.405 -23.123 1.00 45.47 80 TYR A N 1
ATOM 630 C CA . TYR A 1 80 ? 14.687 -3.436 -23.593 1.00 45.47 80 TYR A CA 1
ATOM 631 C C . TYR A 1 80 ? 15.985 -4.138 -23.985 1.00 45.47 80 TYR A C 1
ATOM 633 O O . TYR A 1 80 ? 16.406 -5.041 -23.228 1.00 45.47 80 TYR A O 1
#

Foldseek 3Di:
DDQPQDDPPPPLEAEDQPVLLLCLLPDPDQDPDPCNVVSVVVCVVCVPPVPHHYGHHHVVNVVVVVVVVVVVVVVVVVVD

pLDDT: mean 79.22, std 16.18, range [29.06, 93.88]

Sequence (80 aa):
MQCNTGDCSDLRMSCSDAKTMIEALNSADMEHGDLDPFVFDIRNLAKNWDPFNLHFVLRKLNMKAHSLARKALFERSNCY

Secondary structure (DSSP, 8-state):
---------STT-EEES-HHHHHHHH-S-S--GGGHHHHHHHHHHHTTSTT--EEE--GGGSHHHHHHHHHHHHHHHTT-

Organism: NCBI:txid152367

InterPro domains:
  IPR002156 Ribonuclease H domain [PF13456] (16-72)

Radius of gyration: 14.78 Å; chains: 1; bounding box: 32×31×46 Å